Protein AF-A0A1B6JP33-F1 (afdb_monomer_lite)

Radius of gyration: 41.46 Å; chains: 1; bounding box: 57×74×118 Å

Sequence (159 aa):
SEQEGSFVGPLSTFDLLFWGLFGMSSQDASDVVIENLPSENGELESINTHDFTQAVGYTLFGVYTVLTVVVLLNMLIAAMSNSFQAVTENVDVEWIFGRTKVYLIYMSQTVLPPPLIFPAGVGVGAWSAVFTNVLQKWFPQKELTEAEEPPQEDFNEVI

Foldseek 3Di:
DDQPCCPVDPVSVVVQLVCLLVVNHDPSNLDPFPQPDDDPDPDDGPRPPPVVSSVVSVVVSVVSNCCSNPPVVVVVVVVCVVVVVVCVVCVVVVVVVVVVVVVVVVVVDDPDPPVGPPCVPCPPVVVVVVVVVVVCVVDPDDDPDDDDDDDDDDPDPDD

pLDDT: mean 72.81, std 13.35, range [34.97, 92.81]

Secondary structure (DSSP, 8-state):
-----TTTSHHHHHHHHHHHHTT---GGGG---------TTSS-------HHHHHHHHHHHHHHHHHIIIIIHHHHHHHHHHHHHHHHTTHHHHHHHHHHHHHHHHHHS-SS-GGGSSHHHHSSHHHHHHHHHHHHHHS-----------------S--

Structure (mmCIF, N/CA/C/O backbone):
data_AF-A0A1B6JP33-F1
#
_entry.id   AF-A0A1B6JP33-F1
#
loop_
_atom_site.group_PDB
_atom_site.id
_atom_site.type_symbol
_atom_site.label_atom_id
_atom_site.label_alt_id
_atom_site.label_comp_id
_atom_site.label_asym_id
_atom_site.label_entity_id
_atom_site.label_seq_id
_atom_site.pdbx_PDB_ins_code
_atom_site.Cartn_x
_atom_site.Cartn_y
_atom_site.Cartn_z
_atom_site.occupancy
_atom_site.B_iso_or_equiv
_atom_site.auth_seq_id
_atom_site.auth_comp_id
_atom_site.auth_asym_id
_atom_site.auth_atom_id
_atom_site.pdbx_PDB_model_num
ATOM 1 N N . SER A 1 1 ? 15.935 15.068 -29.019 1.00 34.97 1 SER A N 1
ATOM 2 C CA . SER A 1 1 ? 14.737 14.905 -28.157 1.00 34.97 1 SER A CA 1
ATOM 3 C C . SER A 1 1 ? 15.267 14.568 -26.787 1.00 34.97 1 SER A C 1
ATOM 5 O O . SER A 1 1 ? 16.102 13.684 -26.721 1.00 34.97 1 SER A O 1
ATOM 7 N N . GLU A 1 2 ? 14.927 15.301 -25.728 1.00 47.34 2 GLU A N 1
ATOM 8 C CA . GLU A 1 2 ? 15.565 15.067 -24.423 1.00 47.34 2 GLU A CA 1
ATOM 9 C C . GLU A 1 2 ? 15.206 13.662 -23.914 1.00 47.34 2 GLU A C 1
ATOM 11 O O . GLU A 1 2 ? 14.030 13.328 -23.795 1.00 47.34 2 GLU A O 1
ATOM 16 N N . GLN A 1 3 ? 16.216 12.818 -23.692 1.00 52.00 3 GLN A N 1
ATOM 17 C CA . GLN A 1 3 ? 16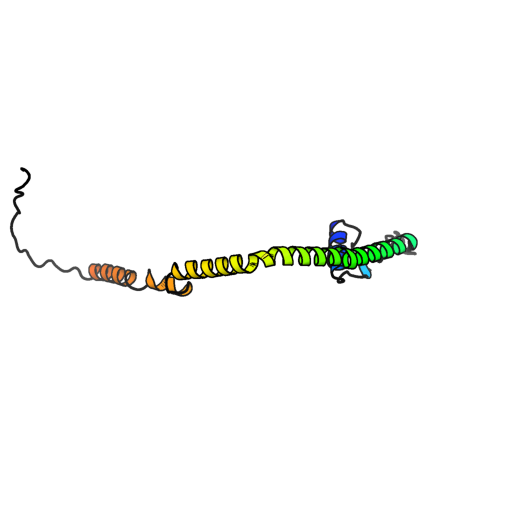.031 11.477 -23.151 1.00 52.00 3 GLN A CA 1
ATOM 18 C C . GLN A 1 3 ? 15.478 11.604 -21.726 1.00 52.00 3 GLN A C 1
ATOM 20 O O . GLN A 1 3 ? 16.202 12.024 -20.821 1.00 52.00 3 GLN A O 1
ATOM 25 N N . GLU A 1 4 ? 14.204 11.261 -21.503 1.00 59.12 4 GLU A N 1
ATOM 26 C CA . GLU A 1 4 ? 13.667 11.192 -20.142 1.00 59.12 4 GLU A CA 1
ATOM 27 C C . GLU A 1 4 ? 14.480 10.142 -19.372 1.00 59.12 4 GLU A C 1
ATOM 29 O O . GLU A 1 4 ? 14.570 8.986 -19.784 1.00 59.12 4 GLU A O 1
ATOM 34 N N . GLY A 1 5 ? 15.124 10.555 -18.274 1.00 57.50 5 GLY A N 1
ATOM 35 C CA . GLY A 1 5 ? 16.099 9.776 -17.495 1.00 57.50 5 GLY A CA 1
ATOM 36 C C . GLY A 1 5 ? 15.520 8.578 -16.733 1.00 57.50 5 GLY A C 1
ATOM 37 O O . GLY A 1 5 ? 15.897 8.328 -15.587 1.00 57.50 5 GLY A O 1
ATOM 38 N N . SER A 1 6 ? 14.599 7.843 -17.345 1.00 65.88 6 SER A N 1
ATOM 39 C CA . SER A 1 6 ? 13.749 6.822 -16.745 1.00 65.88 6 SER A CA 1
ATOM 40 C C . SER A 1 6 ? 14.544 5.646 -16.163 1.00 65.88 6 SER A C 1
ATOM 42 O O . SER A 1 6 ? 14.241 5.204 -15.061 1.00 65.88 6 SER A O 1
ATOM 44 N N . PHE A 1 7 ? 15.632 5.228 -16.825 1.00 67.00 7 PHE A N 1
ATOM 45 C CA . PHE A 1 7 ? 16.518 4.145 -16.361 1.00 67.00 7 PHE A CA 1
ATOM 46 C C . PHE A 1 7 ? 17.936 4.605 -16.002 1.00 67.00 7 PHE A C 1
ATOM 48 O O . PHE A 1 7 ? 18.814 3.787 -15.733 1.00 67.00 7 PHE A O 1
ATOM 55 N N . VAL A 1 8 ? 18.178 5.917 -15.992 1.00 75.25 8 VAL A N 1
ATOM 56 C CA . VAL A 1 8 ? 19.505 6.489 -15.700 1.00 75.25 8 VAL A CA 1
ATOM 57 C C . VAL A 1 8 ? 19.751 6.569 -14.185 1.00 75.25 8 VAL A C 1
ATOM 59 O O . VAL A 1 8 ? 20.898 6.563 -13.739 1.00 75.25 8 VAL A O 1
ATOM 62 N N . GLY A 1 9 ? 18.682 6.599 -13.378 1.00 81.44 9 GLY A N 1
ATOM 63 C CA . GLY A 1 9 ? 18.742 6.676 -11.920 1.00 81.44 9 GLY A CA 1
ATOM 64 C C . GLY A 1 9 ? 17.819 5.671 -11.217 1.00 81.44 9 GLY A C 1
ATOM 65 O O . GLY A 1 9 ? 16.762 5.316 -11.740 1.00 81.44 9 GLY A O 1
ATOM 66 N N . PRO A 1 10 ? 18.168 5.229 -9.994 1.00 80.25 10 PRO A N 1
ATOM 67 C CA . PRO A 1 10 ? 17.344 4.282 -9.241 1.00 80.25 10 PRO A CA 1
ATOM 68 C C . PRO A 1 10 ? 15.986 4.872 -8.828 1.00 80.25 10 PRO A C 1
ATOM 70 O O . PRO A 1 10 ? 14.998 4.147 -8.782 1.00 80.25 10 PRO A O 1
ATOM 73 N N . LEU A 1 11 ? 15.919 6.180 -8.552 1.00 83.19 11 LEU A N 1
ATOM 74 C CA . LEU A 1 11 ? 14.674 6.849 -8.159 1.00 83.19 11 LEU A CA 1
ATOM 75 C C . LEU A 1 11 ? 13.750 7.124 -9.347 1.00 83.19 11 LEU A C 1
ATOM 77 O O . LEU A 1 11 ? 12.555 6.891 -9.235 1.00 83.19 11 LEU A O 1
ATOM 81 N N . SER A 1 12 ? 14.293 7.523 -10.499 1.00 80.69 12 SER A N 1
ATOM 82 C CA . SER A 1 12 ? 13.494 7.671 -11.719 1.00 80.69 12 SER A CA 1
ATOM 83 C C . SER A 1 12 ? 12.953 6.327 -12.206 1.00 80.69 12 SER A C 1
ATOM 85 O O . SER A 1 12 ? 11.797 6.242 -12.614 1.00 80.69 12 SER A O 1
ATOM 87 N N . THR A 1 13 ? 13.745 5.260 -12.050 1.00 84.75 13 THR A N 1
ATOM 88 C CA . THR A 1 13 ? 13.286 3.890 -12.306 1.00 84.75 13 THR A CA 1
ATOM 89 C C . THR A 1 13 ? 12.161 3.509 -11.341 1.00 84.75 13 THR A C 1
ATOM 91 O O . THR A 1 13 ? 11.163 2.932 -11.762 1.00 84.75 13 THR A O 1
ATOM 94 N N . PHE A 1 14 ? 12.276 3.843 -10.049 1.00 86.75 14 PHE A N 1
ATOM 95 C CA . PHE A 1 14 ? 11.212 3.585 -9.076 1.00 86.75 14 PHE A CA 1
ATOM 96 C C . PHE A 1 14 ? 9.926 4.347 -9.403 1.00 86.75 14 PHE A C 1
ATOM 98 O O . PHE A 1 14 ? 8.866 3.731 -9.393 1.00 86.75 14 PHE A O 1
ATOM 105 N N . ASP A 1 15 ? 10.003 5.638 -9.731 1.00 83.62 15 ASP A N 1
ATOM 106 C CA . ASP A 1 15 ? 8.830 6.442 -10.085 1.00 83.62 15 ASP A CA 1
ATOM 107 C C . ASP A 1 15 ? 8.146 5.906 -11.350 1.00 83.62 15 ASP A C 1
ATOM 109 O O . ASP A 1 15 ? 6.922 5.766 -11.375 1.00 83.62 15 ASP A O 1
ATOM 113 N N . LEU A 1 16 ? 8.917 5.510 -12.369 1.00 85.12 16 LEU A N 1
ATOM 114 C CA . LEU A 1 16 ? 8.383 4.872 -13.575 1.00 85.12 16 LEU A CA 1
ATOM 115 C C . LEU A 1 16 ? 7.655 3.560 -13.258 1.00 85.12 16 LEU A C 1
ATOM 117 O O . 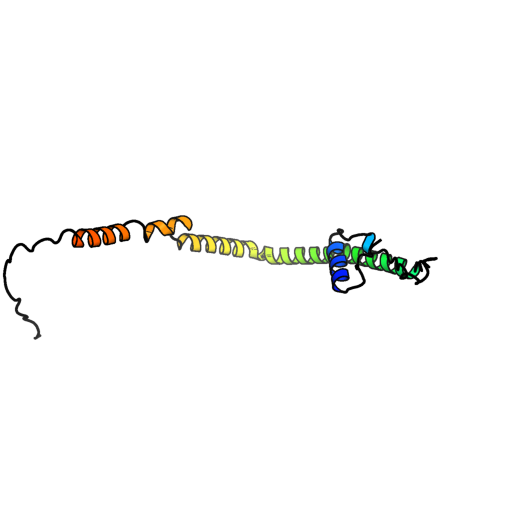LEU A 1 16 ? 6.565 3.317 -13.774 1.00 85.12 16 LEU A O 1
ATOM 121 N N . LEU A 1 17 ? 8.242 2.713 -12.411 1.00 85.94 17 LEU A N 1
ATOM 122 C CA . LEU A 1 17 ? 7.647 1.436 -12.014 1.00 85.94 17 LEU A CA 1
ATOM 123 C C . LEU A 1 17 ? 6.418 1.638 -11.113 1.00 85.94 17 LEU A C 1
ATOM 125 O O . LEU A 1 17 ? 5.405 0.965 -11.294 1.00 85.94 17 LEU A O 1
ATOM 129 N N . PHE A 1 18 ? 6.472 2.592 -10.182 1.00 85.69 18 PHE A N 1
ATOM 130 C CA . PHE A 1 18 ? 5.380 2.944 -9.276 1.00 85.69 18 PHE A CA 1
ATOM 131 C C . PHE A 1 18 ? 4.168 3.492 -10.034 1.00 85.69 18 PHE A C 1
ATOM 133 O O . PHE A 1 18 ? 3.054 3.009 -9.840 1.00 85.69 18 PHE A O 1
ATOM 140 N N . TRP A 1 19 ? 4.366 4.448 -10.944 1.00 82.62 19 TRP A N 1
ATOM 141 C CA . TRP A 1 19 ? 3.287 4.939 -11.805 1.00 82.62 19 TRP A CA 1
ATOM 142 C C . TRP A 1 19 ? 2.869 3.898 -12.854 1.00 82.62 19 TRP A C 1
ATOM 144 O O . TRP A 1 19 ? 1.695 3.830 -13.226 1.00 82.62 19 TRP A O 1
ATOM 154 N N . GLY A 1 20 ? 3.792 3.020 -13.257 1.00 82.88 20 GLY A N 1
ATOM 155 C CA . GLY A 1 20 ? 3.528 1.844 -14.087 1.00 82.88 20 GLY A CA 1
ATOM 156 C C . GLY A 1 20 ? 2.597 0.822 -13.434 1.00 82.88 20 GLY A C 1
ATOM 157 O O . GLY A 1 20 ? 1.770 0.240 -14.132 1.00 82.88 20 GLY A O 1
ATOM 158 N N . LEU A 1 21 ? 2.628 0.674 -12.104 1.00 82.25 21 LEU A N 1
ATOM 159 C CA . LEU A 1 21 ? 1.693 -0.175 -11.351 1.00 82.25 21 LEU A CA 1
ATOM 160 C C . LEU A 1 21 ? 0.226 0.209 -11.609 1.00 82.25 21 LEU A C 1
ATOM 162 O O . LEU A 1 21 ? -0.645 -0.655 -11.683 1.00 82.25 21 LEU A O 1
ATOM 166 N N . PHE A 1 22 ? -0.041 1.508 -11.761 1.00 81.19 22 PHE A N 1
ATOM 167 C CA . PHE A 1 22 ? -1.373 2.054 -12.031 1.00 81.19 22 PHE A CA 1
ATOM 168 C C . PHE A 1 22 ? -1.681 2.196 -13.530 1.00 81.19 22 PHE A C 1
ATOM 170 O O . PHE A 1 22 ? -2.754 2.679 -13.889 1.00 81.19 22 PHE A O 1
ATOM 177 N N . GLY A 1 23 ? -0.760 1.795 -14.412 1.00 78.19 23 GLY A N 1
ATOM 178 C CA . GLY A 1 23 ? -0.890 1.963 -15.861 1.00 78.19 23 GLY A CA 1
ATOM 179 C C . GLY A 1 23 ? -0.710 3.405 -16.348 1.00 78.19 23 GLY A C 1
ATOM 180 O O . GLY A 1 23 ? -1.083 3.708 -17.477 1.00 78.19 23 GLY A O 1
ATOM 181 N N . MET A 1 24 ? -0.152 4.295 -15.519 1.00 77.50 24 MET A N 1
ATOM 182 C CA . MET A 1 24 ? 0.103 5.707 -15.847 1.00 77.50 24 MET A CA 1
ATOM 183 C C . MET A 1 24 ? 1.564 5.983 -16.239 1.00 77.50 24 MET A C 1
ATOM 185 O O . MET A 1 24 ? 1.986 7.135 -16.280 1.00 77.50 24 MET A O 1
ATOM 189 N N . SER A 1 25 ? 2.363 4.951 -16.512 1.00 79.44 25 SER A N 1
ATOM 190 C CA . SER A 1 25 ? 3.750 5.129 -16.953 1.00 79.44 25 SER A CA 1
ATOM 191 C C . SER A 1 25 ? 3.825 5.792 -18.331 1.00 79.44 25 SER A C 1
ATOM 193 O O . SER A 1 25 ? 3.155 5.340 -19.262 1.00 79.44 25 SER A O 1
ATOM 195 N N . SER A 1 26 ? 4.703 6.789 -18.475 1.00 66.38 26 SER A N 1
ATOM 196 C CA . SER A 1 26 ? 5.117 7.335 -19.774 1.00 66.38 26 SER A CA 1
ATOM 197 C C . SER A 1 26 ? 5.667 6.197 -20.645 1.00 66.38 26 SER A C 1
ATOM 199 O O . SER A 1 26 ? 6.631 5.541 -20.257 1.00 66.38 26 SER A O 1
ATOM 201 N N . GLN A 1 27 ? 5.037 5.894 -21.786 1.00 61.84 27 GLN A N 1
ATOM 202 C CA . GLN A 1 27 ? 5.515 4.836 -22.696 1.00 61.84 27 GLN A CA 1
ATOM 203 C C . GLN A 1 27 ? 6.848 5.220 -23.365 1.00 61.84 27 GLN A C 1
ATOM 205 O O . GLN A 1 27 ? 7.631 4.336 -23.721 1.00 61.84 27 GLN A O 1
ATOM 210 N N . ASP A 1 28 ? 7.143 6.520 -23.422 1.00 61.00 28 ASP A N 1
ATOM 211 C CA . ASP A 1 28 ? 8.368 7.095 -23.990 1.00 61.00 28 ASP A CA 1
ATOM 212 C C . ASP A 1 28 ? 9.612 6.791 -23.134 1.00 61.00 28 ASP A C 1
ATOM 214 O O . ASP A 1 28 ? 10.735 6.758 -23.626 1.00 61.00 28 ASP A O 1
ATOM 218 N N . ALA A 1 29 ? 9.415 6.458 -21.856 1.00 59.94 29 ALA A N 1
ATOM 219 C CA . ALA A 1 29 ? 10.471 6.092 -20.916 1.00 59.94 29 ALA A CA 1
ATOM 220 C C . ALA A 1 29 ? 11.183 4.768 -21.249 1.00 59.94 29 ALA A C 1
ATOM 222 O O . ALA A 1 29 ? 12.274 4.510 -20.736 1.00 59.94 29 ALA A O 1
ATOM 223 N N . SER A 1 30 ? 10.550 3.903 -22.045 1.00 58.41 30 SER A N 1
ATOM 224 C CA . SER A 1 30 ? 11.096 2.598 -22.444 1.00 58.41 30 SER A CA 1
ATOM 225 C C . SER A 1 30 ? 11.927 2.640 -23.724 1.00 58.41 30 SER A C 1
ATOM 227 O O . SER A 1 30 ? 12.599 1.658 -24.052 1.00 58.41 30 SER A O 1
ATOM 229 N N . ASP A 1 31 ? 11.926 3.779 -24.417 1.00 58.53 31 ASP A N 1
ATOM 230 C CA . ASP A 1 31 ? 12.701 3.948 -25.630 1.00 58.53 31 ASP A CA 1
ATOM 231 C C . ASP A 1 31 ? 14.165 4.265 -25.296 1.00 58.53 31 ASP A C 1
ATOM 233 O O . ASP A 1 31 ? 14.524 5.350 -24.836 1.00 58.53 31 ASP A O 1
ATOM 237 N N . VAL A 1 32 ? 15.040 3.279 -25.495 1.00 59.31 32 VAL A N 1
ATOM 238 C CA . VAL A 1 32 ? 16.483 3.420 -25.268 1.00 59.31 32 VAL A CA 1
ATOM 239 C C . VAL A 1 32 ? 17.118 4.030 -26.519 1.00 59.31 32 VAL A C 1
ATOM 241 O O . VAL A 1 32 ? 17.862 3.368 -27.241 1.00 59.31 32 VAL A O 1
ATOM 244 N N . VAL A 1 33 ? 16.828 5.303 -26.793 1.00 57.75 33 VAL A N 1
ATOM 245 C CA . VAL A 1 33 ? 17.559 6.061 -27.817 1.00 57.75 33 VAL A CA 1
ATOM 246 C C . VAL A 1 33 ? 18.822 6.618 -27.173 1.00 57.75 33 VAL A C 1
ATOM 248 O O . VAL A 1 33 ? 18.798 7.632 -26.483 1.00 57.75 33 VAL A O 1
ATOM 251 N N . ILE A 1 34 ? 19.944 5.925 -27.361 1.00 59.25 34 ILE A N 1
ATOM 252 C CA . ILE A 1 34 ? 21.262 6.479 -27.041 1.00 59.25 34 ILE A CA 1
ATOM 253 C C . ILE A 1 34 ? 21.633 7.400 -28.211 1.00 59.25 34 ILE A C 1
ATOM 255 O O . ILE A 1 34 ? 22.203 6.950 -29.207 1.00 59.25 34 ILE A O 1
ATOM 259 N N . GLU A 1 35 ? 21.259 8.681 -28.125 1.00 56.88 35 GLU A N 1
ATOM 260 C CA . GLU A 1 35 ? 21.827 9.718 -28.993 1.00 56.88 35 GLU A CA 1
ATOM 261 C C . GLU A 1 35 ? 23.328 9.798 -28.648 1.00 56.88 35 GLU A C 1
ATOM 263 O O . GLU A 1 35 ? 23.718 10.191 -27.546 1.00 56.88 35 GLU A O 1
ATOM 268 N N . ASN A 1 36 ? 24.193 9.322 -29.548 1.00 51.16 36 ASN A N 1
ATOM 269 C CA . ASN A 1 36 ? 25.632 9.460 -29.356 1.00 51.16 36 ASN A CA 1
ATOM 270 C C . ASN A 1 36 ? 25.989 10.951 -29.441 1.00 51.16 36 ASN A C 1
ATOM 272 O O . ASN A 1 36 ? 25.666 11.609 -30.424 1.00 51.16 36 ASN A O 1
ATOM 276 N N . LEU A 1 37 ? 26.638 11.451 -28.384 1.00 54.84 37 LEU A N 1
ATOM 277 C CA . LEU A 1 37 ? 27.082 12.836 -28.184 1.00 54.84 37 LEU A CA 1
ATOM 278 C C . LEU A 1 37 ? 27.749 13.466 -29.428 1.00 54.84 37 LEU A C 1
ATOM 280 O O . LEU A 1 37 ? 28.363 12.753 -30.228 1.00 54.84 37 LEU A O 1
ATOM 284 N N . PRO A 1 38 ? 27.708 14.808 -29.558 1.00 49.34 38 PRO A N 1
ATOM 285 C CA . PRO A 1 38 ? 28.161 15.508 -30.753 1.00 49.34 38 PRO A CA 1
ATOM 286 C C . PRO A 1 38 ? 29.650 15.269 -31.008 1.00 49.34 38 PRO A C 1
ATOM 288 O O . PRO A 1 38 ? 30.501 15.566 -30.167 1.00 49.34 38 PRO A O 1
ATOM 291 N N . SER A 1 39 ? 29.968 14.768 -32.202 1.00 45.81 39 SER A N 1
ATOM 292 C CA . SER A 1 39 ? 31.322 14.862 -32.735 1.00 45.81 39 SER A CA 1
ATOM 293 C C . SER A 1 39 ? 31.637 16.337 -32.975 1.00 45.81 39 SER A C 1
ATOM 295 O O . SER A 1 39 ? 30.827 17.064 -33.550 1.00 45.81 39 SER A O 1
ATOM 297 N N . GLU A 1 40 ? 32.824 16.762 -32.549 1.00 61.22 40 GLU A N 1
ATOM 298 C CA . GLU A 1 40 ? 33.398 18.117 -32.632 1.00 61.22 40 GLU A CA 1
ATOM 299 C C . GLU A 1 40 ? 33.312 18.765 -34.036 1.00 61.22 40 GLU A C 1
ATOM 301 O O . GLU A 1 40 ? 33.524 19.965 -34.187 1.00 61.22 40 GLU A O 1
ATOM 306 N N . ASN A 1 41 ? 32.934 18.001 -35.068 1.00 57.25 41 ASN A N 1
ATOM 307 C CA . ASN A 1 41 ? 32.998 18.388 -36.470 1.00 57.25 41 ASN A CA 1
ATOM 308 C C . ASN A 1 41 ? 31.680 18.131 -37.227 1.00 57.25 41 ASN A C 1
ATOM 310 O O . ASN A 1 41 ? 31.719 17.614 -38.335 1.00 57.25 41 ASN A O 1
ATOM 314 N N . GLY A 1 42 ? 30.518 18.443 -36.649 1.00 58.84 42 GLY A N 1
ATOM 315 C CA . GLY A 1 42 ? 29.291 18.793 -37.391 1.00 58.84 42 GLY A CA 1
ATOM 316 C C . GLY A 1 42 ? 28.663 17.800 -38.387 1.00 58.84 42 GLY A C 1
ATOM 317 O O . GLY A 1 42 ? 27.629 18.146 -38.950 1.00 58.84 42 GLY A O 1
ATOM 318 N N . GLU A 1 43 ? 29.197 16.599 -38.618 1.00 58.16 43 GLU A N 1
ATOM 319 C CA . GLU A 1 43 ? 28.617 15.640 -39.564 1.00 58.16 43 GLU A CA 1
ATOM 320 C C . GLU A 1 43 ? 28.636 14.195 -39.031 1.00 58.16 43 GLU A C 1
ATOM 322 O O . GLU A 1 43 ? 29.680 13.637 -38.700 1.00 58.16 43 GLU A O 1
ATOM 327 N N . LEU A 1 44 ? 27.429 13.608 -39.038 1.00 55.19 44 LEU A N 1
ATOM 328 C CA . LEU A 1 44 ? 27.048 12.203 -38.831 1.00 55.19 44 LEU A CA 1
ATOM 329 C C . LEU A 1 44 ? 27.045 11.684 -37.379 1.00 55.19 44 LEU A C 1
ATOM 331 O O . LEU A 1 44 ? 27.944 10.975 -36.929 1.00 55.19 44 LEU A O 1
ATOM 335 N N . GLU A 1 45 ? 25.928 11.954 -36.692 1.00 52.56 45 GLU A N 1
ATOM 336 C CA . GLU A 1 45 ? 25.445 11.176 -35.546 1.00 52.56 45 GLU A CA 1
ATOM 337 C C . GLU A 1 45 ? 25.248 9.710 -35.961 1.00 52.56 45 GLU A C 1
ATOM 339 O O . GLU A 1 45 ? 24.299 9.345 -36.656 1.00 52.56 45 GLU A O 1
ATOM 344 N N . SER A 1 46 ? 26.165 8.841 -35.543 1.00 45.31 46 SER A N 1
ATOM 345 C CA . SER A 1 46 ? 25.933 7.399 -35.574 1.00 45.31 46 SER A CA 1
ATOM 346 C C . SER A 1 46 ? 24.920 7.069 -34.482 1.00 45.31 46 SER A C 1
ATOM 348 O O . SER A 1 46 ? 25.282 6.958 -33.313 1.00 45.31 46 SER A O 1
ATOM 350 N N . ILE A 1 47 ? 23.640 6.962 -34.830 1.00 55.78 47 ILE A N 1
ATOM 351 C CA . ILE A 1 47 ? 22.616 6.415 -33.937 1.00 55.78 47 ILE A CA 1
ATOM 352 C C . ILE A 1 47 ? 22.905 4.913 -33.820 1.00 55.78 47 ILE A C 1
ATOM 354 O O . ILE A 1 47 ? 22.596 4.140 -34.726 1.00 55.78 47 ILE A O 1
ATOM 358 N N . ASN A 1 48 ? 23.542 4.487 -32.727 1.00 55.38 48 ASN A N 1
ATOM 359 C CA . ASN A 1 48 ? 23.702 3.063 -32.438 1.00 55.38 48 ASN A CA 1
ATOM 360 C C . ASN A 1 48 ? 22.378 2.559 -31.857 1.00 55.38 48 ASN A C 1
ATOM 362 O O . ASN A 1 48 ? 22.161 2.609 -30.646 1.00 55.38 48 ASN A O 1
ATOM 366 N N . THR A 1 49 ? 21.471 2.108 -32.725 1.00 57.88 49 THR A N 1
ATOM 367 C CA . THR A 1 49 ? 20.228 1.459 -32.304 1.00 57.88 49 THR A CA 1
ATOM 368 C C . THR A 1 49 ? 20.567 0.085 -31.727 1.00 57.88 49 THR A C 1
ATOM 370 O O . THR A 1 49 ? 20.913 -0.864 -32.431 1.00 57.88 49 THR A O 1
ATOM 373 N N . HIS A 1 50 ? 20.541 -0.029 -30.401 1.00 66.81 50 HIS A N 1
ATOM 374 C CA . HIS A 1 50 ? 20.717 -1.309 -29.721 1.00 66.81 50 HIS A CA 1
ATOM 375 C C . HIS A 1 50 ? 19.374 -2.043 -29.629 1.00 66.81 50 HIS A C 1
ATOM 377 O O . HIS A 1 50 ? 18.799 -2.163 -28.546 1.00 66.81 50 HIS A O 1
ATOM 383 N N . ASP A 1 51 ? 18.907 -2.583 -30.758 1.00 72.38 51 ASP A N 1
ATOM 384 C CA . ASP A 1 51 ? 17.607 -3.266 -30.880 1.00 72.38 51 ASP A CA 1
ATOM 385 C C . ASP A 1 51 ? 17.436 -4.393 -29.848 1.00 72.38 51 ASP A C 1
ATOM 387 O O . ASP A 1 51 ? 16.353 -4.603 -29.306 1.00 72.38 51 ASP A O 1
ATOM 391 N N . PHE A 1 52 ? 18.522 -5.104 -29.525 1.00 79.31 52 PHE A N 1
ATOM 392 C CA . PHE A 1 52 ? 18.510 -6.163 -28.515 1.00 79.31 52 PHE A CA 1
ATOM 393 C C . PHE A 1 52 ? 18.230 -5.622 -27.105 1.00 79.31 52 PHE A C 1
ATOM 395 O O . PHE A 1 52 ? 17.390 -6.163 -26.388 1.00 79.31 52 PHE A O 1
ATOM 402 N N . THR A 1 53 ? 18.906 -4.542 -26.709 1.00 79.62 53 THR A N 1
ATOM 403 C CA . THR A 1 53 ? 18.722 -3.918 -25.389 1.00 79.62 53 THR A CA 1
ATOM 404 C C . THR A 1 53 ? 17.332 -3.306 -25.268 1.00 79.62 53 THR A C 1
ATOM 406 O O . THR A 1 53 ? 16.671 -3.482 -24.245 1.00 79.62 53 THR A O 1
ATOM 409 N N . GLN A 1 54 ? 16.857 -2.650 -26.327 1.00 76.44 54 GLN A N 1
ATOM 410 C CA . GLN A 1 54 ? 15.520 -2.069 -26.384 1.00 76.44 54 GLN A CA 1
ATOM 411 C C . GLN A 1 54 ? 14.438 -3.161 -26.292 1.00 76.44 54 GLN A C 1
ATOM 413 O O . GLN A 1 54 ? 13.537 -3.071 -25.458 1.00 76.44 54 GLN A O 1
ATOM 418 N N . ALA A 1 55 ? 14.564 -4.254 -27.053 1.00 81.94 55 ALA A N 1
ATOM 419 C CA . ALA A 1 55 ? 13.632 -5.384 -27.001 1.00 81.94 55 ALA A CA 1
ATOM 420 C C . ALA A 1 55 ? 13.577 -6.053 -25.615 1.00 81.94 55 ALA A C 1
ATOM 422 O O . ALA A 1 55 ? 12.495 -6.404 -25.130 1.00 81.94 55 ALA A O 1
ATOM 423 N N . VAL A 1 56 ? 14.725 -6.212 -24.950 1.00 84.81 56 VAL A N 1
ATOM 424 C CA . VAL A 1 56 ? 14.789 -6.744 -23.581 1.00 84.81 56 VAL A CA 1
ATOM 425 C C . VAL A 1 56 ? 14.141 -5.778 -22.583 1.00 84.81 56 VAL A C 1
ATOM 427 O O . VAL A 1 56 ? 13.391 -6.236 -21.721 1.00 84.81 56 VAL A O 1
ATOM 430 N N . GLY A 1 57 ? 14.344 -4.463 -22.724 1.00 80.56 57 GLY A N 1
ATOM 431 C CA . GLY A 1 57 ? 13.706 -3.434 -21.892 1.00 80.56 57 GLY A CA 1
ATOM 432 C C . GLY A 1 57 ? 12.177 -3.467 -21.971 1.00 80.56 57 GLY A C 1
ATOM 433 O O . GLY A 1 57 ? 11.510 -3.576 -20.940 1.00 80.56 57 GLY A O 1
ATOM 434 N N . TYR A 1 58 ? 11.620 -3.495 -23.186 1.00 80.88 58 TYR A N 1
ATOM 435 C CA . TYR A 1 58 ? 10.176 -3.642 -23.408 1.00 80.88 58 TYR A CA 1
ATOM 436 C C . TYR A 1 58 ? 9.621 -4.947 -22.827 1.00 80.88 58 TYR A C 1
ATOM 438 O O . TYR A 1 58 ? 8.557 -4.955 -22.205 1.00 80.88 58 TYR A O 1
ATOM 446 N N . THR A 1 59 ? 10.348 -6.055 -22.994 1.00 85.50 59 THR A N 1
ATOM 447 C CA . THR A 1 59 ? 9.918 -7.369 -22.494 1.00 85.50 59 THR A CA 1
ATOM 448 C C . THR A 1 59 ? 9.908 -7.410 -20.966 1.00 85.50 59 THR A C 1
ATOM 450 O O . THR A 1 59 ? 8.935 -7.873 -20.371 1.00 85.50 59 THR A O 1
ATOM 453 N N . LEU A 1 60 ? 10.956 -6.902 -20.311 1.00 85.31 60 LEU A N 1
ATOM 454 C CA . LEU A 1 60 ? 11.044 -6.850 -18.850 1.00 85.31 60 LEU A CA 1
ATOM 455 C C . LEU A 1 60 ? 9.986 -5.922 -18.252 1.00 85.31 60 LEU A C 1
ATOM 457 O O . LEU A 1 60 ? 9.350 -6.295 -17.267 1.00 85.31 60 LEU A O 1
ATOM 461 N N . PHE A 1 61 ? 9.755 -4.760 -18.869 1.00 83.50 61 PHE A N 1
ATOM 462 C CA . PHE A 1 61 ? 8.703 -3.840 -18.447 1.00 83.50 61 PHE A CA 1
ATOM 463 C C . PHE A 1 61 ? 7.315 -4.476 -18.597 1.00 83.50 61 PHE A C 1
ATOM 465 O O . PHE A 1 61 ? 6.536 -4.483 -17.648 1.00 83.50 61 PHE A O 1
ATOM 472 N N . GLY A 1 62 ? 7.026 -5.116 -19.734 1.00 85.00 62 GLY A N 1
ATOM 473 C CA . GLY A 1 62 ? 5.759 -5.819 -19.950 1.00 85.00 62 GLY A CA 1
ATOM 474 C C . GLY A 1 62 ? 5.519 -6.952 -18.947 1.00 85.00 62 GLY A C 1
ATOM 475 O O . GLY A 1 62 ? 4.435 -7.054 -18.372 1.00 85.00 62 GLY A O 1
ATOM 476 N N . VAL A 1 63 ? 6.534 -7.781 -18.680 1.00 89.75 63 VAL A N 1
ATOM 477 C CA . VAL A 1 63 ? 6.438 -8.869 -17.692 1.00 89.75 63 VAL A CA 1
ATOM 478 C C . VAL A 1 63 ? 6.256 -8.317 -16.276 1.00 89.75 63 VAL A C 1
ATOM 480 O O . VAL A 1 63 ? 5.430 -8.845 -15.532 1.00 89.75 63 VAL A O 1
ATOM 483 N N . TYR A 1 64 ? 6.959 -7.243 -15.907 1.00 88.81 64 TYR A N 1
ATOM 484 C CA . TYR A 1 64 ? 6.773 -6.563 -14.622 1.00 88.81 64 TYR A CA 1
ATOM 485 C C . TYR A 1 64 ? 5.323 -6.103 -14.434 1.00 88.81 64 TYR A C 1
ATOM 487 O O . TYR A 1 64 ? 4.702 -6.423 -13.416 1.00 88.81 64 TYR A O 1
ATOM 495 N N . THR A 1 65 ? 4.749 -5.416 -15.421 1.00 85.50 65 THR A N 1
ATOM 496 C CA . THR A 1 65 ? 3.384 -4.883 -15.328 1.00 85.50 65 THR A CA 1
ATOM 497 C C . THR A 1 65 ? 2.349 -6.010 -15.264 1.00 85.50 65 THR A C 1
ATOM 499 O O . THR A 1 65 ? 1.419 -5.956 -14.464 1.00 85.50 65 THR A O 1
ATOM 502 N N . VAL A 1 66 ? 2.536 -7.097 -16.023 1.00 87.62 66 VAL A N 1
ATOM 503 C CA . VAL A 1 66 ? 1.642 -8.267 -15.970 1.00 87.62 66 VAL A CA 1
ATOM 504 C C . VAL A 1 66 ? 1.732 -8.985 -14.622 1.00 87.62 66 VAL A C 1
ATOM 506 O O . VAL A 1 66 ? 0.701 -9.301 -14.031 1.00 87.62 66 VAL A O 1
ATOM 509 N N . LEU A 1 67 ? 2.936 -9.235 -14.102 1.00 89.19 67 LEU A N 1
ATOM 510 C CA . LEU A 1 67 ? 3.110 -9.920 -12.817 1.00 89.19 67 LEU A CA 1
ATOM 511 C C . LEU A 1 67 ? 2.567 -9.090 -11.652 1.00 89.19 67 LEU A C 1
ATOM 513 O O . LEU A 1 67 ? 1.904 -9.634 -10.770 1.00 89.19 67 LEU A O 1
ATOM 517 N N . THR A 1 68 ? 2.813 -7.782 -11.643 1.00 86.81 68 THR A N 1
ATOM 518 C CA . THR A 1 68 ? 2.321 -6.902 -10.578 1.00 86.81 68 THR A CA 1
ATOM 519 C C . THR A 1 68 ? 0.798 -6.778 -10.605 1.00 86.81 68 THR A C 1
ATOM 521 O O . THR A 1 68 ? 0.155 -6.998 -9.579 1.00 86.81 68 THR A O 1
ATOM 524 N N . VAL A 1 69 ? 0.186 -6.540 -11.766 1.00 85.69 69 VAL A N 1
ATOM 525 C CA . VAL A 1 69 ? -1.276 -6.420 -11.873 1.00 85.69 69 VAL A CA 1
ATOM 526 C C . VAL A 1 69 ? -1.979 -7.758 -11.662 1.00 85.69 69 VAL A C 1
ATOM 528 O O . VAL A 1 69 ? -2.997 -7.801 -10.986 1.00 85.69 69 VAL A O 1
ATOM 531 N N . VAL A 1 70 ? -1.478 -8.866 -12.208 1.00 88.25 70 VAL A N 1
ATOM 532 C CA . VAL A 1 70 ? -2.184 -10.154 -12.116 1.00 88.25 70 VAL A CA 1
ATOM 533 C C . VAL A 1 70 ? -1.886 -10.860 -10.801 1.00 88.25 70 VAL A C 1
ATOM 535 O O . VAL A 1 70 ? -2.808 -11.339 -10.152 1.00 88.25 70 VAL A O 1
ATOM 538 N N . VAL A 1 71 ? -0.624 -10.950 -10.378 1.00 88.19 71 VAL A N 1
ATOM 539 C CA . VAL A 1 71 ? -0.246 -11.771 -9.217 1.00 88.19 71 VAL A CA 1
ATOM 540 C C . VAL A 1 71 ? -0.368 -10.989 -7.913 1.00 88.19 71 VAL A C 1
ATOM 542 O O . VAL A 1 71 ? -0.992 -11.494 -6.978 1.00 88.19 71 VAL A O 1
ATOM 545 N N . LEU A 1 72 ? 0.181 -9.767 -7.828 1.00 87.38 72 LEU A N 1
ATOM 546 C CA . LEU A 1 72 ? 0.126 -8.996 -6.576 1.00 87.38 72 LEU A CA 1
ATOM 547 C C . LEU A 1 72 ? -1.296 -8.553 -6.257 1.00 87.38 72 LEU A C 1
ATOM 549 O O . LEU A 1 72 ? -1.718 -8.698 -5.116 1.00 87.38 72 LEU A O 1
ATOM 553 N N . LEU A 1 73 ? -2.055 -8.073 -7.245 1.00 87.19 73 LEU A N 1
ATOM 554 C CA . LEU A 1 73 ? -3.450 -7.681 -7.032 1.00 87.19 73 LEU A CA 1
ATOM 555 C C . LEU A 1 73 ? -4.298 -8.894 -6.625 1.00 87.19 73 LEU A C 1
ATOM 557 O O . LEU A 1 73 ? -5.067 -8.809 -5.673 1.00 87.19 73 LEU A O 1
ATOM 561 N N . ASN A 1 74 ? -4.115 -10.048 -7.271 1.00 86.25 74 ASN A N 1
ATOM 562 C CA . ASN A 1 74 ? -4.846 -11.267 -6.918 1.00 86.25 74 ASN A CA 1
ATOM 563 C C . ASN A 1 74 ? -4.528 -11.744 -5.491 1.00 86.25 74 ASN A C 1
ATOM 565 O O . ASN A 1 74 ? -5.435 -12.097 -4.739 1.00 86.25 74 ASN A O 1
ATOM 569 N N . MET A 1 75 ? -3.259 -11.687 -5.078 1.00 88.75 75 MET A N 1
ATOM 570 C CA . MET A 1 75 ? -2.867 -12.003 -3.701 1.00 88.75 75 MET A CA 1
ATOM 571 C C . MET A 1 75 ? -3.329 -10.939 -2.702 1.00 88.75 75 MET A C 1
ATOM 573 O O . MET A 1 75 ? -3.695 -11.278 -1.580 1.00 88.75 75 MET A O 1
ATOM 577 N N . LEU A 1 76 ? -3.371 -9.666 -3.096 1.00 87.94 76 LEU A N 1
ATOM 578 C CA . LEU A 1 76 ? -3.882 -8.577 -2.270 1.00 87.94 76 LEU A CA 1
ATOM 579 C C . LEU A 1 76 ? -5.387 -8.722 -2.040 1.00 87.94 76 LEU A C 1
ATOM 581 O O . LEU A 1 76 ? -5.839 -8.583 -0.907 1.00 87.94 76 LEU A O 1
ATOM 585 N N . ILE A 1 77 ? -6.155 -9.062 -3.079 1.00 89.31 77 ILE A N 1
ATOM 586 C CA . ILE A 1 77 ? -7.582 -9.372 -2.949 1.00 89.31 77 ILE A CA 1
ATOM 587 C C . ILE A 1 77 ? -7.770 -10.599 -2.060 1.00 89.31 77 ILE A C 1
ATOM 589 O O . ILE A 1 77 ? -8.616 -10.565 -1.170 1.00 89.31 77 ILE A O 1
ATOM 593 N N . ALA A 1 78 ? -6.983 -11.662 -2.248 1.00 89.25 78 ALA A N 1
ATOM 594 C CA . ALA A 1 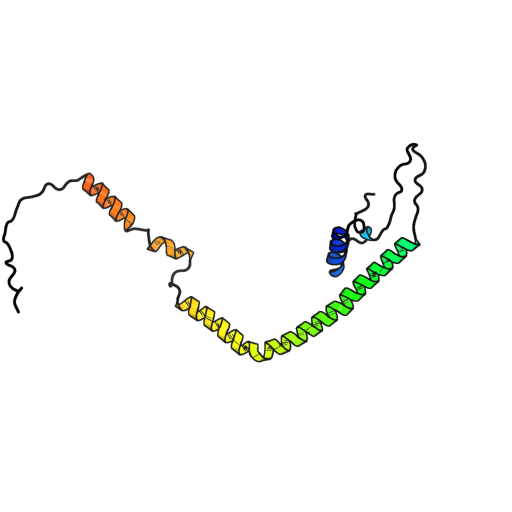78 ? -7.069 -12.859 -1.413 1.00 89.25 78 ALA A CA 1
ATOM 595 C C . ALA A 1 78 ? -6.764 -12.554 0.065 1.00 89.25 78 ALA A C 1
ATOM 597 O O . ALA A 1 78 ? -7.508 -12.974 0.952 1.00 89.25 78 ALA A O 1
ATOM 598 N N . ALA A 1 79 ? -5.719 -11.769 0.338 1.00 88.56 79 ALA A N 1
ATOM 599 C CA . ALA A 1 79 ? -5.357 -11.344 1.686 1.00 88.56 79 ALA A CA 1
ATOM 600 C C . ALA A 1 79 ? -6.427 -10.440 2.311 1.00 88.56 79 ALA A C 1
ATOM 602 O O . ALA A 1 79 ? -6.779 -10.646 3.469 1.00 88.56 79 ALA A O 1
ATOM 603 N N . MET A 1 80 ? -6.979 -9.491 1.548 1.00 90.12 80 MET A N 1
ATOM 604 C CA . MET A 1 80 ? -8.075 -8.627 1.998 1.00 90.12 80 MET A CA 1
ATOM 605 C C . MET A 1 80 ? -9.362 -9.412 2.233 1.00 90.12 80 MET A C 1
ATOM 607 O O . MET A 1 80 ? -10.062 -9.157 3.200 1.00 90.12 80 MET A O 1
ATOM 611 N N . SER A 1 81 ? -9.674 -10.400 1.398 1.00 88.00 81 SER A N 1
ATOM 612 C CA . SER A 1 81 ? -10.838 -11.268 1.592 1.00 88.00 81 SER A CA 1
ATOM 613 C C . SER A 1 81 ? -10.705 -12.109 2.863 1.00 88.00 81 SER A C 1
ATOM 615 O O . SER A 1 81 ? -11.670 -12.253 3.613 1.00 88.00 81 SER A O 1
ATOM 617 N N . ASN A 1 82 ? -9.504 -12.621 3.136 1.00 85.69 82 ASN A N 1
ATOM 618 C CA . ASN A 1 82 ? -9.223 -13.386 4.345 1.00 85.69 82 ASN A CA 1
ATOM 619 C C . ASN A 1 82 ? -9.231 -12.504 5.605 1.00 85.69 82 ASN A C 1
ATOM 621 O O . ASN A 1 82 ? -9.855 -12.853 6.604 1.00 85.69 82 ASN A O 1
ATOM 625 N N . SER A 1 83 ? -8.587 -11.333 5.563 1.00 84.31 83 SER A N 1
ATOM 626 C CA . SER A 1 83 ? -8.602 -10.397 6.691 1.00 84.31 83 SER A CA 1
ATOM 627 C C . SER A 1 83 ? -9.994 -9.812 6.929 1.00 84.31 83 SER A C 1
ATOM 629 O O . SER A 1 83 ? -10.370 -9.608 8.077 1.00 84.31 83 SER A O 1
ATOM 631 N N . PHE A 1 84 ? -10.797 -9.612 5.881 1.00 83.88 84 PHE A N 1
ATOM 63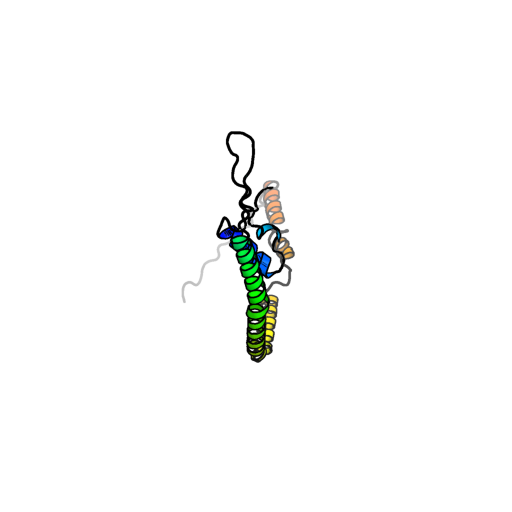2 C CA . PHE A 1 84 ? -12.180 -9.160 6.009 1.00 83.88 84 PHE A CA 1
ATOM 633 C C . PHE A 1 84 ? -13.044 -10.186 6.741 1.00 83.88 84 PHE A C 1
ATOM 635 O O . PHE A 1 84 ? -13.807 -9.810 7.629 1.00 83.88 84 PHE A O 1
ATOM 642 N N . GLN A 1 85 ? -12.896 -11.477 6.427 1.00 77.69 85 GLN A N 1
ATOM 643 C CA . GLN A 1 85 ? -13.574 -12.546 7.167 1.00 77.69 85 GLN A CA 1
ATOM 644 C C . GLN A 1 85 ? -13.147 -12.554 8.640 1.00 77.69 85 GLN A C 1
ATOM 646 O O . GLN A 1 85 ? -14.007 -12.517 9.514 1.00 77.69 85 GLN A O 1
ATOM 651 N N . ALA A 1 86 ? -11.841 -12.472 8.914 1.00 79.88 86 ALA A N 1
ATOM 652 C CA . ALA A 1 86 ? -11.316 -12.420 10.279 1.00 79.88 86 ALA A CA 1
ATOM 653 C C . ALA A 1 86 ? -11.805 -11.196 11.083 1.00 79.88 86 ALA A C 1
ATOM 655 O O . ALA A 1 86 ? -12.096 -11.309 12.271 1.00 79.88 86 ALA A O 1
ATOM 656 N N . VAL A 1 87 ? -11.918 -10.022 10.453 1.00 77.44 87 VAL A N 1
ATOM 657 C CA . VAL A 1 87 ? -12.438 -8.801 11.098 1.00 77.44 87 VAL A CA 1
ATOM 658 C C . VAL A 1 87 ? -13.949 -8.893 11.321 1.00 77.44 87 VAL A C 1
ATOM 660 O O . VAL A 1 87 ? -14.445 -8.463 12.361 1.00 77.44 87 VAL A O 1
ATOM 663 N N . THR A 1 88 ? -14.690 -9.490 10.384 1.00 77.88 88 THR A N 1
ATOM 664 C CA . THR A 1 88 ? -16.157 -9.601 10.462 1.00 77.88 88 THR A CA 1
ATOM 665 C C . THR A 1 88 ? -16.618 -10.437 11.658 1.00 77.88 88 THR A C 1
ATOM 667 O O . THR A 1 88 ? -17.664 -10.144 12.227 1.00 77.88 88 THR A O 1
ATOM 670 N N . GLU A 1 89 ? -15.835 -11.420 12.108 1.00 76.62 89 GLU A N 1
ATOM 671 C CA . GLU A 1 89 ? -16.199 -12.270 13.253 1.00 76.62 89 GLU A CA 1
ATOM 672 C C . GLU A 1 89 ? -16.376 -11.497 14.575 1.00 76.62 89 GLU A C 1
ATOM 674 O O . GLU A 1 89 ? -17.145 -11.932 15.429 1.00 76.62 89 GLU A O 1
ATOM 679 N N . ASN A 1 90 ? -15.726 -10.336 14.742 1.00 81.81 90 ASN A N 1
ATOM 680 C CA . ASN A 1 90 ? -15.811 -9.519 15.964 1.00 81.81 90 ASN A CA 1
ATOM 681 C C . ASN A 1 90 ? -16.252 -8.059 15.717 1.00 81.81 90 ASN A C 1
ATOM 683 O O . ASN A 1 90 ? -16.331 -7.268 16.662 1.00 81.81 90 ASN A O 1
ATOM 687 N N . VAL A 1 91 ? -16.578 -7.695 14.469 1.00 86.25 91 VAL A N 1
ATOM 688 C CA . VAL A 1 91 ? -16.838 -6.302 14.061 1.00 86.25 91 VAL A CA 1
ATOM 689 C C . VAL A 1 91 ? -18.016 -5.671 14.799 1.00 86.25 91 VAL A C 1
ATOM 691 O O . VAL A 1 91 ? -17.957 -4.492 15.134 1.00 86.25 91 VAL A O 1
ATOM 694 N N . ASP A 1 92 ? -19.065 -6.435 15.107 1.00 83.50 92 ASP A N 1
ATOM 695 C CA . ASP A 1 92 ? -20.266 -5.896 15.753 1.00 83.50 92 ASP A CA 1
ATOM 696 C C . ASP A 1 92 ? -19.972 -5.400 17.173 1.00 83.50 92 ASP A C 1
ATOM 698 O O . ASP A 1 92 ? -20.426 -4.325 17.577 1.00 83.50 92 ASP A O 1
ATOM 702 N N . VAL A 1 93 ? -19.165 -6.150 17.928 1.00 85.69 93 VAL A N 1
ATOM 703 C CA . VAL A 1 93 ? -18.773 -5.783 19.295 1.00 85.69 93 VAL A CA 1
ATOM 704 C C . VAL A 1 93 ? -17.850 -4.569 19.269 1.00 85.69 93 VAL A C 1
ATOM 706 O O . VAL A 1 93 ? -18.069 -3.610 20.015 1.00 85.69 93 VAL A O 1
ATOM 709 N N . GLU A 1 94 ? -16.857 -4.566 18.381 1.00 89.38 94 GLU A N 1
ATOM 710 C CA . GLU A 1 94 ? -15.921 -3.450 18.231 1.00 89.38 94 GLU A CA 1
ATOM 711 C C . GLU A 1 94 ? -16.614 -2.174 17.743 1.00 89.38 94 GLU A C 1
ATOM 713 O O . GLU A 1 94 ? -16.367 -1.087 18.271 1.00 89.38 94 GLU A O 1
ATOM 718 N N . TRP A 1 95 ? -17.543 -2.294 16.795 1.00 90.88 95 TRP A N 1
ATOM 719 C CA . TRP A 1 95 ? -18.344 -1.186 16.287 1.00 90.88 95 TRP A CA 1
ATOM 720 C C . TRP A 1 95 ? -19.205 -0.572 17.388 1.00 90.88 95 TRP A C 1
ATOM 722 O O . TRP A 1 95 ? -19.229 0.649 17.573 1.00 90.88 95 TRP A O 1
ATOM 732 N N . ILE A 1 96 ? -19.908 -1.407 18.155 1.00 89.88 96 ILE A N 1
ATOM 733 C CA . ILE A 1 96 ? -20.763 -0.944 19.249 1.00 89.88 96 ILE A CA 1
ATOM 734 C C . ILE A 1 96 ? -19.917 -0.312 20.360 1.00 89.88 96 ILE A C 1
ATOM 736 O O . ILE A 1 96 ? -20.321 0.712 20.921 1.00 89.88 96 ILE A O 1
ATOM 740 N N . PHE A 1 97 ? -18.729 -0.849 20.639 1.00 90.75 97 PHE A N 1
ATOM 741 C CA . PHE A 1 97 ? -17.775 -0.265 21.579 1.00 90.75 97 PHE A CA 1
ATOM 742 C C . PHE A 1 97 ? -17.266 1.101 21.101 1.00 90.75 97 PHE A C 1
ATOM 744 O O . PHE A 1 97 ? -17.320 2.077 21.853 1.00 90.75 97 PHE A O 1
ATOM 751 N N . GLY A 1 98 ? -16.852 1.206 19.836 1.00 92.56 98 GLY A N 1
ATOM 752 C CA . GLY A 1 98 ? -16.412 2.456 19.217 1.00 92.56 98 GLY A CA 1
ATOM 753 C C . GLY A 1 98 ? -17.508 3.518 19.239 1.00 92.56 98 GLY A C 1
ATOM 754 O O . GLY A 1 98 ? -17.274 4.655 19.652 1.00 92.56 98 GLY A O 1
ATOM 755 N N . ARG A 1 99 ? -18.740 3.127 18.906 1.00 92.81 99 ARG A N 1
ATOM 756 C CA . ARG A 1 99 ? -19.915 3.995 18.994 1.00 92.81 99 ARG A CA 1
ATOM 757 C C . ARG A 1 99 ? -20.147 4.475 20.427 1.00 92.81 99 ARG A C 1
ATOM 759 O O . ARG A 1 99 ? -20.281 5.674 20.651 1.00 92.81 99 ARG A O 1
ATOM 766 N N . THR A 1 100 ? -20.140 3.572 21.404 1.00 92.50 100 THR A N 1
ATOM 767 C CA . THR A 1 100 ? -20.338 3.915 22.825 1.00 92.50 100 THR A CA 1
ATOM 768 C C . THR A 1 100 ? -19.245 4.851 23.341 1.00 92.50 100 THR A C 1
ATOM 770 O O . THR A 1 100 ? -19.542 5.787 24.080 1.00 92.50 100 THR A O 1
ATOM 773 N N . LYS A 1 101 ? -17.996 4.670 22.898 1.00 91.06 101 LYS A N 1
ATOM 774 C CA . LYS A 1 101 ? -16.875 5.558 23.233 1.00 91.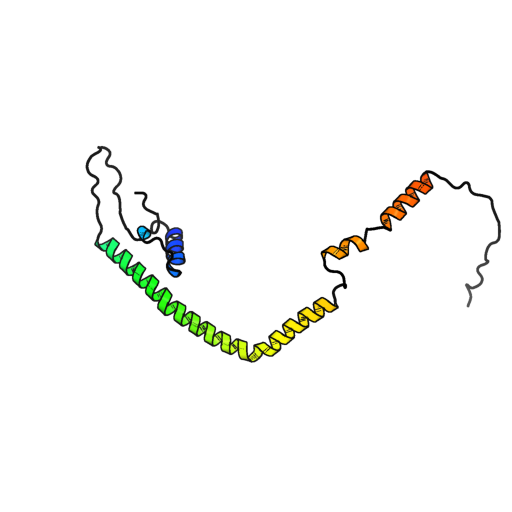06 101 LYS A CA 1
ATOM 775 C C . LYS A 1 101 ? -17.129 6.994 22.770 1.00 91.06 101 LYS A C 1
ATOM 777 O O . LYS A 1 101 ? -16.896 7.921 23.540 1.00 91.06 101 LYS A O 1
ATOM 782 N N . VAL A 1 102 ? -17.656 7.186 21.558 1.00 87.50 102 VAL A N 1
ATOM 783 C CA . VAL A 1 102 ? -18.034 8.517 21.049 1.00 87.50 102 VAL A CA 1
ATOM 784 C C . VAL A 1 102 ? -19.178 9.121 21.867 1.00 87.50 102 VAL A C 1
ATOM 786 O O . VAL A 1 102 ? -19.096 10.287 22.246 1.00 87.50 102 VAL A O 1
ATOM 789 N N . TYR A 1 103 ? -20.204 8.334 22.211 1.00 88.69 103 TYR A N 1
ATOM 790 C CA . TYR A 1 103 ? -21.291 8.796 23.084 1.00 88.69 103 TYR A CA 1
ATOM 791 C C . TYR A 1 103 ? -20.793 9.214 24.472 1.00 88.69 103 TYR A C 1
ATOM 793 O O . TYR A 1 103 ? -21.225 10.241 24.987 1.00 88.69 103 TYR A O 1
ATOM 801 N N . LEU A 1 104 ? -19.867 8.461 25.071 1.00 87.88 104 LEU A N 1
ATOM 802 C CA . LEU A 1 104 ? -19.270 8.798 26.366 1.00 87.88 104 LEU A CA 1
ATOM 803 C C . LEU A 1 104 ? -18.490 10.115 26.278 1.00 87.88 104 LEU A C 1
ATOM 805 O O . LEU A 1 104 ? -18.694 10.999 27.107 1.00 87.88 104 LEU A O 1
ATOM 809 N N . ILE A 1 105 ? -17.668 10.283 25.237 1.00 86.94 105 ILE A N 1
ATOM 810 C CA . ILE A 1 105 ? -16.944 11.537 24.987 1.00 86.94 105 ILE A CA 1
ATOM 811 C C . ILE A 1 105 ? -17.934 12.700 24.870 1.00 86.94 105 ILE A C 1
ATOM 813 O O . ILE A 1 105 ? -17.751 13.711 25.542 1.00 86.94 105 ILE A O 1
ATOM 817 N N . TYR A 1 106 ? -19.014 12.533 24.106 1.00 82.88 106 TYR A N 1
ATOM 818 C CA . TYR A 1 106 ? -20.047 13.557 23.952 1.00 82.88 106 TYR A CA 1
ATOM 819 C C . TYR A 1 106 ? -20.745 13.907 25.277 1.00 82.88 106 TYR A C 1
ATOM 821 O O . TYR A 1 106 ? -20.940 15.080 25.571 1.00 82.88 106 TYR A O 1
ATOM 829 N N . MET A 1 107 ? -21.063 12.916 26.116 1.00 82.75 107 MET A N 1
ATOM 830 C CA . MET A 1 107 ? -21.656 13.151 27.442 1.00 82.75 107 MET A CA 1
ATOM 831 C C . MET A 1 107 ? -20.695 13.838 28.423 1.00 82.75 107 MET A C 1
ATOM 833 O O . MET A 1 107 ? -21.146 14.522 29.337 1.00 82.75 107 MET A O 1
ATOM 837 N N . SER A 1 108 ? -19.383 13.655 28.253 1.00 79.12 108 SER A N 1
ATOM 838 C CA . SER A 1 108 ? -18.355 14.299 29.083 1.00 79.12 108 SER A CA 1
ATOM 839 C C . SER A 1 108 ? -17.992 15.719 28.631 1.00 79.12 108 SER A C 1
ATOM 841 O O . SER A 1 108 ? -17.302 16.439 29.352 1.00 79.12 108 SER A O 1
ATOM 843 N N . GLN A 1 109 ? -18.433 16.124 27.436 1.00 77.19 109 GLN A N 1
ATOM 844 C CA . GLN A 1 109 ? -18.196 17.453 26.882 1.00 77.19 109 GLN A CA 1
ATOM 845 C C . GLN A 1 109 ? -19.278 18.444 27.327 1.00 77.19 109 GLN A C 1
ATOM 847 O O . GLN A 1 109 ? -20.415 18.082 27.626 1.00 77.19 109 GLN A O 1
ATOM 852 N N . THR A 1 110 ? -18.917 19.727 27.385 1.00 67.19 110 THR A N 1
ATOM 853 C CA . THR A 1 110 ? -19.874 20.797 27.673 1.00 67.19 110 THR A CA 1
ATOM 854 C C . THR A 1 110 ? -20.877 20.921 26.521 1.00 67.19 110 THR A C 1
ATOM 856 O O . THR A 1 110 ? -20.541 20.718 25.359 1.00 67.19 110 THR A O 1
ATOM 859 N N . VAL A 1 111 ? -22.123 21.291 26.829 1.00 70.81 111 VAL A N 1
ATOM 860 C CA . VAL A 1 111 ? -23.243 21.415 25.866 1.00 70.81 111 VAL A CA 1
ATOM 861 C C . VAL A 1 111 ? -23.072 22.531 24.815 1.00 70.81 111 VAL A C 1
ATOM 863 O O . VAL A 1 111 ? -24.014 22.870 24.102 1.00 70.81 111 VAL A O 1
ATOM 866 N N . LEU A 1 112 ? -21.884 23.132 24.727 1.00 66.56 112 LEU A N 1
ATOM 867 C CA . LEU A 1 112 ? -21.547 24.233 23.834 1.00 66.56 112 LEU A CA 1
ATOM 868 C C . LEU A 1 112 ? -20.487 23.746 22.832 1.00 66.56 112 LEU A C 1
ATOM 870 O O . LEU A 1 112 ? -19.412 23.320 23.257 1.00 66.56 112 LEU A O 1
ATOM 874 N N . PRO A 1 113 ? -20.745 23.807 21.512 1.00 69.00 113 PRO A N 1
ATOM 875 C CA . PRO A 1 113 ? -19.760 23.418 20.509 1.00 69.00 113 PRO A CA 1
ATOM 876 C C . PRO A 1 113 ? -18.478 24.274 20.624 1.00 69.00 113 PRO A C 1
ATOM 878 O O . PRO A 1 113 ? -18.558 25.424 21.064 1.00 69.00 113 PRO A O 1
ATOM 881 N N . PRO A 1 114 ? -17.306 23.772 20.176 1.00 65.94 114 PRO A N 1
ATOM 882 C CA . PRO A 1 114 ? -15.997 24.422 20.329 1.00 65.94 114 PRO A CA 1
ATOM 883 C C . PRO A 1 114 ? -15.917 25.936 20.034 1.00 65.94 114 PRO A C 1
ATOM 885 O O . PRO A 1 114 ? -15.243 26.635 20.792 1.00 65.94 114 PRO A O 1
ATOM 888 N N . PRO A 1 115 ? -16.602 26.504 19.015 1.00 72.25 115 PRO A N 1
ATOM 889 C CA . PRO A 1 115 ? -16.579 27.955 18.793 1.00 72.25 115 PRO A CA 1
ATOM 890 C C . PRO A 1 115 ? -17.331 28.791 19.851 1.00 72.25 115 PRO A C 1
ATOM 892 O O . PRO A 1 115 ? -17.123 29.999 19.919 1.00 72.25 115 PRO A O 1
ATOM 895 N N . LEU A 1 116 ? -18.187 28.191 20.686 1.00 64.69 116 LEU A N 1
ATOM 896 C CA . LEU A 1 116 ? -19.042 28.887 21.663 1.00 64.69 116 LEU A CA 1
ATOM 897 C C . LEU A 1 116 ? -18.533 28.814 23.114 1.00 64.69 116 LEU A C 1
ATOM 899 O O . LEU A 1 116 ? -19.180 29.345 24.014 1.00 64.69 116 LEU A O 1
ATOM 903 N N . ILE A 1 117 ? -17.364 28.213 23.353 1.00 63.44 117 ILE A N 1
ATOM 904 C CA . ILE A 1 117 ? -16.751 28.115 24.693 1.00 63.44 117 ILE A CA 1
ATOM 905 C C . ILE A 1 117 ? -16.031 29.423 25.093 1.00 63.44 117 ILE A C 1
ATOM 907 O O . ILE A 1 117 ? -15.941 29.754 26.273 1.00 63.44 117 ILE A O 1
ATOM 911 N N . PHE A 1 118 ? -15.578 30.222 24.122 1.00 61.72 118 PHE A N 1
ATOM 912 C CA . PHE A 1 118 ? -14.837 31.470 24.358 1.00 61.72 118 PHE A CA 1
ATOM 913 C C . PHE A 1 118 ? -15.639 32.653 24.954 1.00 61.72 118 PHE A C 1
ATOM 915 O O . PHE A 1 118 ? -15.090 33.338 25.821 1.00 61.72 118 PHE A O 1
ATOM 922 N N . PRO A 1 119 ? -16.908 32.933 24.582 1.00 62.66 119 PRO A N 1
ATOM 923 C CA . PRO A 1 119 ? -17.623 34.090 25.132 1.00 62.66 119 PRO A CA 1
ATOM 924 C C . PRO A 1 119 ? -18.078 33.930 26.596 1.00 62.66 119 PRO A C 1
ATOM 926 O O . PRO A 1 119 ? -18.371 34.935 27.243 1.00 62.66 119 PRO A O 1
ATOM 929 N N . ALA A 1 120 ? -18.103 32.712 27.154 1.00 57.91 120 ALA A N 1
ATOM 930 C CA . ALA A 1 120 ? -18.581 32.469 28.522 1.00 57.91 120 ALA A CA 1
ATOM 931 C C . ALA A 1 120 ? -17.525 32.721 29.621 1.00 57.91 120 ALA A C 1
ATOM 933 O O . ALA A 1 120 ? -17.891 32.941 30.772 1.00 57.91 120 ALA A O 1
ATOM 934 N N . GLY A 1 121 ? -16.227 32.717 29.289 1.00 61.50 121 GLY A N 1
ATOM 935 C CA . GLY A 1 121 ? -15.142 32.872 30.272 1.00 61.50 121 GLY A CA 1
ATOM 936 C C . GLY A 1 121 ? -14.583 34.292 30.426 1.00 61.50 121 GLY A C 1
ATOM 937 O O . GLY A 1 121 ? -13.982 34.598 31.451 1.00 61.50 121 GLY A O 1
ATOM 938 N N . VAL A 1 122 ? -14.757 35.172 29.430 1.00 61.41 122 VAL A N 1
ATOM 939 C CA . VAL A 1 122 ? -14.072 36.490 29.391 1.00 61.41 122 VAL A CA 1
ATOM 940 C C . VAL A 1 122 ? -14.993 37.638 28.921 1.00 61.41 122 VAL A C 1
ATOM 942 O O . VAL A 1 122 ? -14.541 38.747 28.658 1.00 61.41 122 VAL A O 1
ATOM 945 N N . GLY A 1 123 ? -16.306 37.412 28.804 1.00 62.88 123 GLY A N 1
ATOM 946 C CA . GLY A 1 123 ? -17.165 38.285 27.991 1.00 62.88 123 GLY A CA 1
ATOM 947 C C . GLY A 1 123 ? -17.736 39.552 28.637 1.00 62.88 123 GLY A C 1
ATOM 948 O O . GLY A 1 123 ? -17.921 40.541 27.939 1.00 62.88 123 GLY A O 1
ATOM 949 N N . VAL A 1 124 ? -18.047 39.569 29.938 1.00 59.88 124 VAL A N 1
ATOM 950 C CA . VAL A 1 124 ? -18.818 40.693 30.531 1.00 59.88 124 VAL A CA 1
ATOM 951 C C . VAL A 1 124 ? -18.332 41.081 31.932 1.00 59.88 124 VAL A C 1
ATOM 953 O O . VAL A 1 124 ? -18.216 42.266 32.239 1.00 59.88 124 VAL A O 1
ATOM 956 N N . GLY A 1 125 ? -17.958 40.107 32.770 1.00 62.16 125 GLY A N 1
ATOM 957 C CA . GLY A 1 125 ? -17.509 40.370 34.146 1.00 62.16 125 GLY A CA 1
ATOM 958 C C . GLY A 1 125 ? -16.181 41.133 34.238 1.00 62.16 125 GLY A C 1
ATOM 959 O O . GLY A 1 125 ? -16.053 42.041 35.053 1.00 62.16 125 GLY A O 1
ATOM 960 N N . ALA A 1 126 ? -15.215 40.825 33.365 1.00 64.25 126 ALA A N 1
ATOM 961 C CA . ALA A 1 126 ? -13.911 41.493 33.356 1.00 64.25 126 ALA A CA 1
ATOM 962 C C . ALA A 1 126 ? -14.020 42.972 32.949 1.00 64.25 126 ALA A C 1
ATOM 964 O O . ALA A 1 126 ? -13.450 43.837 33.609 1.00 64.2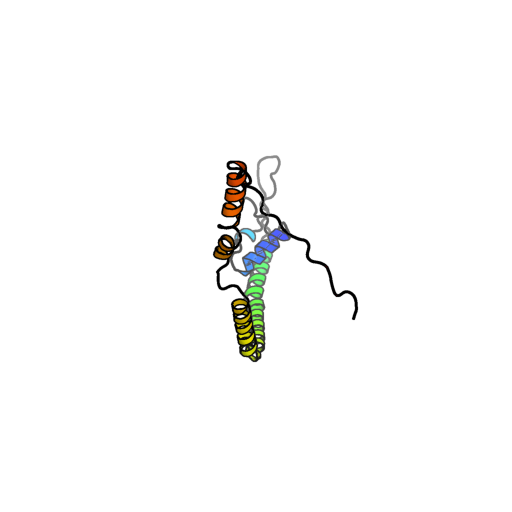5 126 ALA A O 1
ATOM 965 N N . TRP A 1 127 ? -14.816 43.280 31.920 1.00 63.78 127 TRP A N 1
ATOM 966 C CA . TRP A 1 127 ? -15.068 44.662 31.505 1.00 63.78 127 TRP A CA 1
ATOM 967 C C . TRP A 1 127 ? -15.866 45.441 32.547 1.00 63.78 127 TRP A C 1
ATOM 969 O O . TRP A 1 127 ? -15.548 46.600 32.794 1.00 63.78 127 TRP A O 1
ATOM 979 N N . SER A 1 128 ? -16.830 44.802 33.219 1.00 69.06 128 SER A N 1
ATOM 980 C CA . SER A 1 128 ? -17.539 45.413 34.347 1.00 69.06 128 SER A CA 1
ATOM 981 C C . SER A 1 128 ? -16.592 45.740 35.501 1.00 69.06 128 SER A C 1
ATOM 983 O O . SER A 1 128 ? -16.669 46.837 36.037 1.00 69.06 128 SER A O 1
ATOM 985 N N . ALA A 1 129 ? -15.680 44.832 35.862 1.00 72.75 129 ALA A N 1
ATOM 986 C CA . ALA A 1 129 ? -14.729 45.040 36.955 1.00 72.75 129 ALA A CA 1
ATOM 987 C C . ALA A 1 129 ? -13.672 46.105 36.622 1.00 72.75 129 ALA A C 1
ATOM 989 O O . ALA A 1 129 ? -13.316 46.929 37.462 1.00 72.75 129 ALA A O 1
ATOM 990 N N . VAL A 1 130 ? -13.171 46.126 35.384 1.00 76.56 130 VAL A N 1
ATOM 991 C CA . VAL A 1 130 ? -12.265 47.187 34.921 1.00 76.56 130 VAL A CA 1
ATOM 992 C C . VAL A 1 130 ? -12.995 48.530 34.906 1.00 76.56 130 VAL A C 1
ATOM 994 O O . VAL A 1 130 ? -12.449 49.523 35.381 1.00 76.56 130 VAL A O 1
ATOM 997 N N . PHE A 1 131 ? -14.245 48.566 34.439 1.00 79.75 131 PHE A N 1
ATOM 998 C CA . PHE A 1 131 ? -15.056 49.779 34.416 1.00 79.75 131 PHE A CA 1
ATOM 999 C C . PHE A 1 131 ? -15.356 50.308 35.821 1.00 79.75 131 PHE A C 1
ATOM 1001 O O . PHE A 1 131 ? -15.166 51.498 36.063 1.00 79.75 131 PHE A O 1
ATOM 1008 N N . THR A 1 132 ? -15.738 49.450 36.773 1.00 75.81 132 THR A N 1
ATOM 1009 C CA . THR A 1 132 ? -15.962 49.870 38.165 1.00 75.81 132 THR A CA 1
ATOM 1010 C C . THR A 1 132 ? -14.674 50.353 38.825 1.00 75.81 132 THR A C 1
ATOM 1012 O O . THR A 1 132 ? -14.697 51.388 39.486 1.00 75.81 132 THR A O 1
ATOM 1015 N N . ASN A 1 133 ? -13.533 49.695 38.588 1.00 79.56 133 ASN A N 1
ATOM 1016 C CA . ASN A 1 133 ? -12.234 50.142 39.108 1.00 79.56 133 ASN A CA 1
ATOM 1017 C C . ASN A 1 133 ? -11.804 51.503 38.529 1.00 79.56 133 ASN A C 1
ATOM 1019 O O . ASN A 1 133 ? -11.277 52.353 39.250 1.00 79.56 133 ASN A O 1
ATOM 1023 N N . VAL A 1 134 ? -12.050 51.744 37.237 1.00 81.06 134 VAL A N 1
ATOM 1024 C CA . VAL A 1 134 ? -11.754 53.031 36.585 1.00 81.06 134 VAL A CA 1
ATOM 1025 C C . VAL A 1 134 ? -12.711 54.129 37.058 1.00 81.06 134 VAL A C 1
ATOM 1027 O O . VAL A 1 134 ? -12.266 55.246 37.322 1.00 81.06 134 VAL A O 1
ATOM 1030 N N . LEU A 1 135 ? -14.001 53.827 37.220 1.00 80.88 135 LEU A N 1
ATOM 1031 C CA . LEU A 1 135 ? -14.992 54.782 37.719 1.00 80.88 135 LEU A CA 1
ATOM 1032 C C . LEU A 1 135 ? -14.755 55.170 39.180 1.00 80.88 135 LEU A C 1
ATOM 1034 O O . LEU A 1 135 ? -14.839 56.352 39.505 1.00 80.88 135 LEU A O 1
ATOM 1038 N N . GLN A 1 136 ? -14.408 54.218 40.048 1.00 76.56 136 GLN A N 1
ATOM 1039 C CA . GLN A 1 136 ? -14.121 54.496 41.458 1.00 76.56 136 GLN A CA 1
ATOM 1040 C C . GLN A 1 136 ? -12.904 55.416 41.617 1.00 76.56 136 GLN A C 1
ATOM 1042 O O . GLN A 1 136 ? -12.879 56.268 42.502 1.00 76.56 136 GLN A O 1
ATOM 1047 N N . LYS A 1 137 ? -11.917 55.311 40.716 1.00 78.75 137 LYS A N 1
ATOM 1048 C CA . LYS A 1 137 ? -10.773 56.233 40.678 1.00 78.75 137 LYS A CA 1
ATOM 1049 C C . LYS A 1 137 ? -11.182 57.666 40.319 1.00 78.75 137 LYS A C 1
ATOM 1051 O O . LYS A 1 137 ? -10.562 58.610 40.799 1.00 78.75 137 LYS A O 1
ATOM 1056 N N . TRP A 1 138 ? -12.195 57.829 39.471 1.00 75.25 138 TRP A N 1
ATOM 1057 C CA . TRP A 1 138 ? -12.701 59.140 39.052 1.00 75.25 138 TRP A CA 1
ATOM 1058 C C . TRP A 1 138 ? -13.685 59.764 40.044 1.00 75.25 138 TRP A C 1
ATOM 1060 O O . TRP A 1 138 ? -13.803 60.987 40.092 1.00 75.25 138 TRP A O 1
ATOM 1070 N N . PHE A 1 139 ? -14.356 58.947 40.854 1.00 74.62 139 PHE A N 1
ATOM 1071 C CA . PHE A 1 139 ? -15.324 59.392 41.851 1.00 74.62 139 PHE A CA 1
ATOM 1072 C C . PHE A 1 139 ? -14.995 58.802 43.231 1.00 74.62 139 PHE A C 1
ATOM 1074 O O . PHE A 1 139 ? -15.614 57.820 43.642 1.00 74.62 139 PHE A O 1
ATOM 1081 N N . PRO A 1 140 ? -14.038 59.388 43.975 1.00 72.31 140 PRO A N 1
ATOM 1082 C CA . PRO A 1 140 ? -13.803 58.999 45.360 1.00 72.31 140 PRO A CA 1
ATOM 1083 C C . PRO A 1 140 ? -15.024 59.377 46.215 1.00 72.31 140 PRO A C 1
ATOM 1085 O O . PRO A 1 140 ? -15.378 60.554 46.330 1.00 72.31 140 PRO A O 1
ATOM 1088 N N . GLN A 1 141 ? -15.690 58.385 46.815 1.00 66.12 141 GLN A N 1
ATOM 1089 C CA . GLN A 1 141 ? -16.690 58.642 47.851 1.00 66.12 141 GLN A CA 1
ATOM 1090 C C . GLN A 1 141 ? -15.965 59.183 49.081 1.00 66.12 141 GLN A C 1
ATOM 1092 O O . GLN A 1 141 ? -15.190 58.479 49.719 1.00 66.12 141 GLN A O 1
ATOM 1097 N N . LYS A 1 142 ? -16.198 60.458 49.395 1.00 56.53 142 LYS A N 1
ATOM 1098 C CA . LYS A 1 142 ? -15.808 61.029 50.684 1.00 56.53 142 LYS A CA 1
ATOM 1099 C C . LYS A 1 142 ? -16.497 60.235 51.796 1.00 56.53 142 LYS A C 1
ATOM 1101 O O . LYS A 1 142 ? -17.720 60.100 51.779 1.00 56.53 142 LYS A O 1
ATOM 1106 N N . GLU A 1 143 ? -15.705 59.702 52.718 1.00 63.59 143 GLU A N 1
ATOM 1107 C CA . GLU A 1 143 ? -16.191 58.956 53.874 1.00 63.59 143 GLU A CA 1
ATOM 1108 C C . GLU A 1 143 ? -17.125 59.845 54.701 1.00 63.59 143 GLU A C 1
ATOM 1110 O O . GLU A 1 143 ? -16.721 60.873 55.247 1.00 63.59 143 GLU A O 1
ATOM 1115 N N . LEU A 1 144 ? -18.404 59.477 54.753 1.00 59.75 144 LEU A N 1
ATOM 1116 C CA . LEU A 1 144 ? -19.324 60.008 55.745 1.00 59.75 144 LEU A CA 1
ATOM 1117 C C . LEU A 1 144 ? -19.132 59.173 57.009 1.00 59.75 144 LEU A C 1
ATOM 1119 O O . LEU A 1 144 ? -19.693 58.092 57.127 1.00 59.75 144 LEU A O 1
ATOM 1123 N N . THR A 1 145 ? -18.278 59.695 57.890 1.00 47.34 145 THR A N 1
ATOM 1124 C CA . THR A 1 145 ? -18.454 59.716 59.350 1.00 47.34 145 THR A CA 1
ATOM 1125 C C . THR A 1 145 ? -19.042 58.452 59.986 1.00 47.34 145 THR A C 1
ATOM 1127 O O . THR A 1 145 ? -20.255 58.270 60.015 1.00 47.34 145 THR A O 1
ATOM 1130 N N . GLU A 1 146 ? -18.141 57.647 60.552 1.00 64.50 146 GLU A N 1
ATOM 1131 C CA . GLU A 1 146 ? -18.108 57.356 61.994 1.00 64.50 146 GLU A CA 1
ATOM 1132 C C . GLU A 1 146 ? -19.447 56.949 62.644 1.00 64.50 146 GLU A C 1
ATOM 1134 O O . GLU A 1 146 ? -20.285 57.780 62.986 1.00 64.50 146 GLU A O 1
ATOM 1139 N N . ALA A 1 147 ? -19.593 55.645 62.885 1.00 53.44 147 ALA A N 1
ATOM 1140 C CA . ALA A 1 147 ? -20.394 55.109 63.979 1.00 53.44 147 ALA A CA 1
ATOM 1141 C C . ALA A 1 147 ? -19.628 53.928 64.603 1.00 53.44 147 ALA A C 1
ATOM 1143 O O . ALA A 1 147 ? -19.657 52.802 64.112 1.00 53.44 147 ALA A O 1
ATOM 1144 N N . GLU A 1 148 ? -18.854 54.278 65.628 1.00 62.81 148 GLU A N 1
ATOM 1145 C CA . GLU A 1 148 ? -18.495 53.526 66.843 1.00 62.81 148 GLU A CA 1
ATOM 1146 C C . GLU A 1 148 ? -19.527 52.422 67.198 1.00 62.81 148 GLU A C 1
ATOM 1148 O O . GLU A 1 148 ? -20.728 52.645 67.057 1.00 62.81 148 GLU A O 1
ATOM 1153 N N . GLU A 1 149 ? -19.161 51.167 67.517 1.00 59.81 149 GLU A N 1
ATOM 1154 C CA . GLU A 1 149 ? -18.688 50.634 68.826 1.00 59.81 149 GLU A CA 1
ATOM 1155 C C . GLU A 1 149 ? -18.691 49.059 68.756 1.00 59.81 149 GLU A C 1
ATOM 1157 O O . GLU A 1 149 ? -19.201 48.527 67.764 1.00 59.81 149 GLU A O 1
ATOM 1162 N N . PRO A 1 150 ? -18.410 48.252 69.815 1.00 58.09 150 PRO A N 1
ATOM 1163 C CA . PRO A 1 150 ? -17.245 48.051 70.709 1.00 58.09 150 PRO A CA 1
ATOM 1164 C C . PRO A 1 150 ? -16.537 46.668 70.497 1.00 58.09 150 PRO A C 1
ATOM 1166 O O . PRO A 1 150 ? -16.988 45.856 69.685 1.00 58.09 150 PRO A O 1
ATOM 1169 N N . PRO A 1 151 ? -15.440 46.343 71.229 1.00 60.97 151 PRO A N 1
ATOM 1170 C CA . PRO A 1 151 ? -14.705 45.075 71.084 1.00 60.97 151 PRO A CA 1
ATOM 1171 C C . PRO A 1 151 ? -15.516 43.848 71.536 1.00 60.97 151 PRO A C 1
ATOM 1173 O O . PRO A 1 151 ? -16.082 43.849 72.628 1.00 60.97 151 PRO A O 1
ATOM 1176 N N . GLN A 1 152 ? -15.521 42.770 70.742 1.00 57.78 152 GLN A N 1
ATOM 1177 C CA . GLN A 1 152 ? -15.963 41.464 71.243 1.00 57.78 152 GLN A CA 1
ATOM 1178 C C . GLN A 1 152 ? -14.837 40.818 72.056 1.00 57.78 152 GLN A C 1
ATOM 1180 O O . GLN A 1 152 ? -13.773 40.511 71.520 1.00 57.78 152 GLN A O 1
ATOM 1185 N N . GLU A 1 153 ? -15.088 40.659 73.357 1.00 61.16 153 GLU A N 1
ATOM 1186 C CA . GLU A 1 153 ? -14.281 39.852 74.270 1.00 61.16 153 GLU A CA 1
ATOM 1187 C C . GLU A 1 153 ? -14.295 38.381 73.837 1.00 61.16 153 GLU A C 1
ATOM 1189 O O . GLU A 1 153 ? -15.354 37.781 73.634 1.00 61.16 153 GLU A O 1
ATOM 1194 N N . ASP A 1 154 ? -13.100 37.809 73.710 1.00 57.66 154 ASP A N 1
ATOM 1195 C CA . ASP A 1 154 ? -12.885 36.404 73.391 1.00 57.66 154 ASP A CA 1
ATOM 1196 C C . ASP A 1 154 ? -13.014 35.564 74.671 1.00 57.66 154 ASP A C 1
ATOM 1198 O O . ASP A 1 154 ? -12.081 35.441 75.466 1.00 57.66 154 ASP A O 1
ATOM 1202 N N . PHE A 1 155 ? -14.212 35.027 74.902 1.00 58.59 155 PHE A N 1
ATOM 1203 C CA . PHE A 1 155 ? -14.460 34.007 75.917 1.00 58.59 155 PHE A CA 1
ATOM 1204 C C . PHE A 1 155 ? -14.730 32.680 75.213 1.00 58.59 155 PHE A C 1
ATOM 1206 O O . PHE A 1 155 ? -15.872 32.431 74.824 1.00 58.59 155 PHE A O 1
ATOM 1213 N N . ASN A 1 156 ? -13.685 31.864 75.021 1.00 56.16 156 ASN A N 1
ATOM 1214 C CA . ASN A 1 156 ? -13.689 30.387 75.114 1.00 56.16 156 ASN A CA 1
ATOM 1215 C C . ASN A 1 156 ? -12.487 29.725 74.393 1.00 56.16 156 ASN A C 1
ATOM 1217 O O . ASN A 1 156 ? -12.618 28.673 73.768 1.00 56.16 156 ASN A O 1
ATOM 1221 N N . GLU A 1 157 ? -11.275 30.251 74.587 1.00 60.59 157 GLU A N 1
ATOM 1222 C CA . GLU A 1 157 ? -10.247 29.366 75.147 1.00 60.59 157 GLU A CA 1
ATOM 1223 C C . GLU A 1 157 ? -10.736 28.910 76.539 1.00 60.59 157 GLU A C 1
ATOM 1225 O O . GLU A 1 157 ? -11.248 29.727 77.299 1.00 60.59 157 GLU A O 1
ATOM 1230 N N . VAL A 1 158 ? -10.550 27.631 76.884 1.00 57.22 158 VAL A N 1
ATOM 1231 C CA . VAL A 1 158 ? -10.977 26.945 78.129 1.00 57.22 158 VAL A CA 1
ATOM 1232 C C . VAL A 1 158 ? -12.379 26.308 78.075 1.00 57.22 158 VAL A C 1
ATOM 1234 O O . VAL A 1 158 ? -13.322 26.803 78.683 1.00 57.22 158 VAL A O 1
ATOM 1237 N N . ILE A 1 159 ? -12.498 25.167 77.381 1.00 47.06 159 ILE A N 1
ATOM 1238 C CA . ILE A 1 159 ? -12.778 23.814 77.931 1.00 47.06 159 ILE A CA 1
ATOM 1239 C C . ILE A 1 159 ? -12.329 22.780 76.890 1.00 47.06 159 ILE A C 1
ATOM 1241 O O . ILE A 1 159 ? -12.671 22.952 75.700 1.00 47.06 159 ILE A O 1
#

InterPro domains:
  IPR002153 Transient receptor potential channel, canonical [PR01097] (62-83)
  IPR002153 Transient receptor potential channel, canonical [PR01097] (84-97)
  IPR002153 Transient receptor potential channel, canonical [PTHR10117] (12-142)
  IPR056336 Calcium channel YVC1-like, C-terminal transmembrane domain [PF23317] (50-104)

Organism: NCBI:txid320908